Protein AF-A0A5K1EF87-F1 (afdb_monomer)

pLDDT: mean 71.85, std 14.5, range [45.38, 96.44]

Solvent-accessible surface area (backbone atoms only — not comparable to full-atom values): 6618 Å² total; per-residue (Å²): 141,78,85,78,77,76,77,77,57,76,69,57,56,56,49,52,54,54,53,52,58,61,71,61,59,68,60,80,67,66,72,63,66,65,88,73,58,75,90,40,71,90,33,67,73,57,46,51,53,53,49,51,52,54,46,55,62,65,72,43,60,74,74,65,80,71,58,59,61,61,44,81,45,76,45,81,47,73,52,93,89,48,99,59,76,70,45,76,45,80,42,78,43,53,56,82,84,43,74,95,126

Sequence (101 aa):
MGKYAIPPPPWLKRLYDKVGAFLKKADPYEAKASRDFPVLERHDRAKEFAEDRTNLERDAPAGKRAATHLKEFKIYRWNPDAPQRPHLQSFHLNLKECGPM

Secondary structure (DSSP, 8-state):
-----PPPPHHHHHHHHHHHHHHTS--TTGGG-----GGGTT-HHHHHHHHHHHHHHHHS-THHHHS--EEEEEEEE--SSS-PPPEEEEEEEETTTS---

Organism: NCBI:txid210225

Mean predicted aligned error: 17.83 Å

Foldseek 3Di:
DDPPPPPPDPVVVVVVVVVVVVVPPPDVVVVVPDDDPVVCVVPPVVSVVVVVVVVVVVPPPPVVVPPFQWDKDWDFDDDPVDPDDIDTDIDIDGVVPPDDD

Structure (mmCIF, N/CA/C/O backbone):
data_AF-A0A5K1EF87-F1
#
_entry.id   AF-A0A5K1EF87-F1
#
loop_
_atom_site.group_PDB
_atom_site.id
_atom_site.type_symbol
_atom_site.label_atom_id
_atom_site.label_alt_id
_atom_site.label_comp_id
_atom_site.label_asym_id
_atom_site.label_entity_id
_atom_site.label_seq_id
_atom_site.pdbx_PDB_ins_code
_atom_site.Cartn_x
_atom_site.Cartn_y
_atom_site.Cartn_z
_atom_site.occupancy
_atom_site.B_iso_or_equiv
_atom_site.auth_seq_id
_atom_site.auth_comp_id
_atom_site.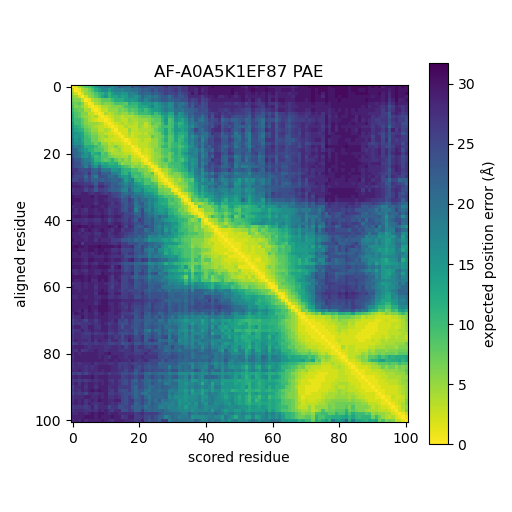auth_asym_id
_atom_site.auth_atom_id
_atom_site.pdbx_PDB_model_num
ATOM 1 N N . MET A 1 1 ? -55.667 14.314 31.140 1.00 49.94 1 MET A N 1
ATOM 2 C CA . MET A 1 1 ? -54.673 13.329 30.655 1.00 49.94 1 MET A CA 1
ATOM 3 C C . MET A 1 1 ? -53.274 13.940 30.736 1.00 49.94 1 MET A C 1
ATOM 5 O O . MET A 1 1 ? -52.761 14.429 29.741 1.00 49.94 1 MET A O 1
ATOM 9 N N . GLY A 1 2 ? -52.681 13.986 31.931 1.00 49.84 2 GLY A N 1
ATOM 10 C CA . GLY A 1 2 ? -51.311 14.466 32.134 1.00 49.84 2 GLY A CA 1
ATOM 11 C C . GLY A 1 2 ? -50.406 13.270 32.384 1.00 49.84 2 GLY A C 1
ATOM 12 O O . GLY A 1 2 ? -50.599 12.555 33.363 1.00 49.84 2 GLY A O 1
ATOM 13 N N . LYS A 1 3 ? -49.476 12.998 31.467 1.00 61.66 3 LYS A N 1
ATOM 14 C CA . LYS A 1 3 ? -48.503 11.912 31.602 1.00 61.66 3 LYS A CA 1
ATOM 15 C C . LYS A 1 3 ? -47.492 12.309 32.679 1.00 61.66 3 LYS A C 1
ATOM 17 O O . LYS A 1 3 ? -46.547 13.036 32.390 1.00 61.66 3 LYS A O 1
ATOM 22 N N . TYR A 1 4 ? -47.696 11.867 33.917 1.00 60.50 4 TYR A N 1
ATOM 23 C CA . TYR A 1 4 ? -46.671 11.975 34.951 1.00 60.50 4 TYR A CA 1
ATOM 24 C C . TYR A 1 4 ? -45.548 10.996 34.604 1.00 60.50 4 TYR A C 1
ATOM 26 O O . TYR A 1 4 ? -45.629 9.803 34.885 1.00 60.50 4 TYR A O 1
ATOM 34 N N . ALA A 1 5 ? -44.514 11.499 33.931 1.00 65.69 5 ALA A N 1
ATOM 35 C CA . ALA A 1 5 ? -43.238 10.812 33.843 1.00 65.69 5 ALA A CA 1
ATOM 36 C C . ALA A 1 5 ? -42.656 10.769 35.260 1.00 65.69 5 ALA A C 1
ATOM 38 O O . ALA A 1 5 ? -42.188 11.781 35.779 1.00 65.69 5 ALA A O 1
ATOM 39 N N . ILE A 1 6 ? -42.765 9.612 35.910 1.00 68.94 6 ILE A N 1
ATOM 40 C CA . ILE A 1 6 ? -42.192 9.368 37.233 1.00 68.94 6 ILE A CA 1
ATOM 41 C C . ILE A 1 6 ? -40.672 9.546 37.091 1.00 68.94 6 ILE A C 1
ATOM 43 O O . ILE A 1 6 ? -40.058 8.815 36.306 1.00 68.94 6 ILE A O 1
ATOM 47 N N . PRO A 1 7 ? -40.051 10.524 37.777 1.00 69.38 7 PRO A N 1
ATOM 48 C CA . PRO A 1 7 ? -38.618 10.733 37.666 1.00 69.38 7 PRO A CA 1
ATOM 49 C C . PRO A 1 7 ? -37.893 9.481 38.180 1.00 69.38 7 PRO A C 1
ATOM 51 O O . PRO A 1 7 ? -38.263 8.950 39.232 1.00 69.38 7 PRO A O 1
ATOM 54 N N . PRO A 1 8 ? -36.880 8.981 37.449 1.00 72.31 8 PRO A N 1
ATOM 55 C CA . PRO A 1 8 ? -36.188 7.765 37.833 1.00 72.31 8 PRO A CA 1
ATOM 56 C C . PRO A 1 8 ? -35.576 7.931 39.231 1.00 72.31 8 PRO A C 1
ATOM 58 O O . PRO A 1 8 ? -34.983 8.979 39.520 1.00 72.31 8 PRO A O 1
ATOM 61 N N . PRO A 1 9 ? -35.698 6.911 40.097 1.00 78.25 9 PRO A N 1
ATOM 62 C CA . PRO A 1 9 ? -35.175 6.964 41.450 1.00 78.25 9 PRO A CA 1
ATOM 63 C C . PRO A 1 9 ? -33.674 7.306 41.484 1.00 78.25 9 PRO A C 1
ATOM 65 O O . PRO A 1 9 ? -32.917 6.827 40.632 1.00 78.25 9 PRO A O 1
ATOM 68 N N . PRO A 1 10 ? -33.197 8.058 42.494 1.00 74.81 10 PRO A N 1
ATOM 69 C CA . PRO A 1 10 ? -31.799 8.492 42.589 1.00 74.81 10 PRO A CA 1
ATOM 70 C C . PRO A 1 10 ? -30.778 7.345 42.555 1.00 74.81 10 PRO A C 1
ATOM 72 O O . PRO A 1 10 ? -29.648 7.530 42.107 1.00 74.81 10 PRO A O 1
ATOM 75 N N . TRP A 1 11 ? -31.168 6.144 42.996 1.00 74.50 11 TRP A N 1
ATOM 76 C CA . TRP A 1 11 ? -30.313 4.956 42.979 1.00 74.50 11 TRP A CA 1
ATOM 77 C C . TRP A 1 11 ? -30.030 4.435 41.561 1.00 74.50 11 TRP A C 1
ATOM 79 O O . TRP A 1 11 ? -28.950 3.899 41.318 1.00 74.50 11 TRP A O 1
ATOM 89 N N . LEU A 1 12 ? -30.949 4.647 40.611 1.00 76.62 12 LEU A N 1
ATOM 90 C CA . LEU A 1 12 ? -30.812 4.174 39.232 1.00 76.62 12 LEU A CA 1
ATOM 91 C C . LEU A 1 12 ? -29.761 4.990 38.466 1.00 76.62 12 LEU A C 1
ATOM 93 O O . LEU A 1 12 ? -28.957 4.430 37.723 1.00 76.62 12 LEU A O 1
ATOM 97 N N . LYS A 1 13 ? -29.703 6.306 38.715 1.00 71.94 13 LYS A N 1
ATOM 98 C CA . LYS A 1 13 ? -28.651 7.176 38.166 1.00 71.94 13 LYS A CA 1
ATOM 99 C C . LYS A 1 13 ? -27.265 6.763 38.661 1.00 71.94 13 LYS A C 1
ATOM 101 O O . LYS A 1 13 ? -26.358 6.594 37.856 1.00 71.94 13 LYS A O 1
ATOM 106 N N . ARG A 1 14 ? -27.129 6.476 39.964 1.00 76.06 14 ARG A N 1
ATOM 107 C CA . ARG A 1 14 ? -25.857 6.011 40.550 1.00 76.06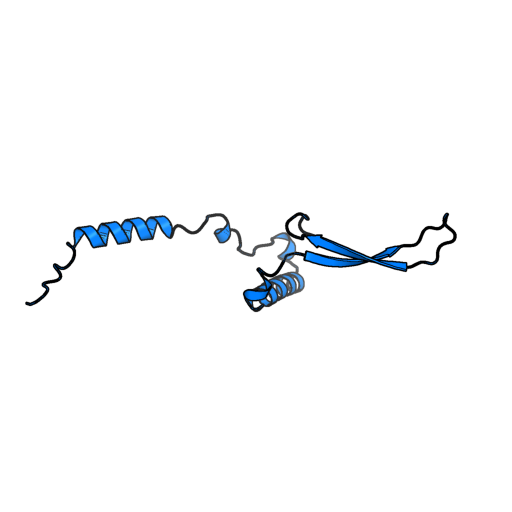 14 ARG A CA 1
ATOM 108 C C . ARG A 1 14 ? -25.398 4.670 39.972 1.00 76.06 14 ARG A C 1
ATOM 110 O O . ARG A 1 14 ? -24.197 4.436 39.884 1.00 76.06 14 ARG A O 1
ATOM 117 N N . LEU A 1 15 ? -26.330 3.800 39.578 1.00 72.44 15 LEU A N 1
ATOM 118 C CA . LEU A 1 15 ? -26.007 2.534 38.920 1.00 72.44 15 LEU A CA 1
ATOM 119 C C . LEU A 1 15 ? -25.485 2.765 37.495 1.00 72.44 15 LEU A C 1
ATOM 121 O O . LEU A 1 15 ? -24.452 2.208 37.133 1.00 72.44 15 LEU A O 1
ATOM 125 N N . TYR A 1 16 ? -26.148 3.628 36.721 1.00 71.56 16 TYR A N 1
ATOM 126 C CA . TYR A 1 16 ? -25.716 3.980 35.367 1.00 71.56 16 TYR A CA 1
ATOM 127 C C . TYR A 1 16 ? -24.340 4.659 35.361 1.00 71.56 16 TYR A C 1
ATOM 129 O O . TYR A 1 16 ? -23.459 4.262 34.599 1.00 71.56 16 TYR A O 1
ATOM 137 N N . ASP A 1 17 ? -24.111 5.601 36.278 1.00 74.88 17 ASP A N 1
ATOM 138 C CA . ASP A 1 17 ? -22.823 6.285 36.415 1.00 74.88 17 ASP A CA 1
ATOM 139 C C . ASP A 1 17 ? -21.695 5.308 36.789 1.00 74.88 17 ASP A C 1
ATOM 141 O O . ASP A 1 17 ? -20.578 5.409 36.279 1.00 74.88 17 ASP A O 1
ATOM 145 N N . LYS A 1 18 ? -21.989 4.305 37.630 1.00 68.12 18 LYS A N 1
ATOM 146 C CA . LYS A 1 18 ? -21.017 3.280 38.039 1.00 68.12 18 LYS A CA 1
ATOM 147 C C . LYS A 1 18 ? -20.670 2.313 36.901 1.00 68.12 18 LYS A C 1
ATOM 149 O O . LYS A 1 18 ? -19.510 1.926 36.775 1.00 68.12 18 LYS A O 1
ATOM 1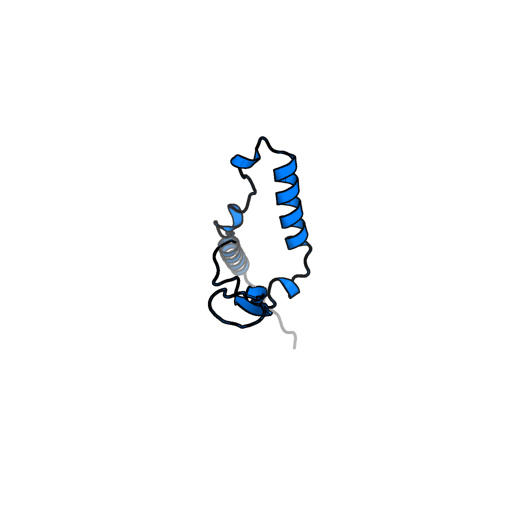54 N N . VAL A 1 19 ? -21.641 1.955 36.057 1.00 72.19 19 VAL A N 1
ATOM 155 C CA . VAL A 1 19 ? -21.412 1.125 34.859 1.00 72.19 19 VAL A CA 1
ATOM 156 C C . VAL A 1 19 ? -20.659 1.918 33.784 1.00 72.19 19 VAL A C 1
ATOM 158 O O . VAL A 1 19 ? -19.707 1.407 33.196 1.00 72.19 19 VAL A O 1
ATOM 161 N N . GLY A 1 20 ? -20.995 3.197 33.591 1.00 65.25 20 GLY A N 1
ATOM 162 C CA . GLY A 1 20 ? -20.287 4.091 32.671 1.00 65.25 20 GLY A CA 1
ATOM 163 C C . GLY A 1 20 ? -18.830 4.348 33.069 1.00 65.25 20 GLY A C 1
ATOM 164 O O . GLY A 1 20 ? -17.956 4.390 32.206 1.00 65.25 20 GLY A O 1
ATOM 165 N N . ALA A 1 21 ? -18.536 4.461 34.369 1.00 65.19 21 ALA A N 1
ATOM 166 C CA . ALA A 1 21 ? -17.166 4.595 34.870 1.00 65.19 21 ALA A CA 1
ATOM 167 C C . ALA A 1 21 ? -16.326 3.321 34.667 1.00 65.19 21 ALA A C 1
ATOM 169 O O . ALA A 1 21 ? -15.117 3.410 34.459 1.00 65.19 21 ALA A O 1
ATOM 170 N N . PHE A 1 22 ? -16.952 2.140 34.695 1.00 64.50 22 PHE A N 1
ATOM 171 C CA . PHE A 1 22 ? -16.271 0.872 34.429 1.00 64.50 22 PHE A CA 1
ATOM 172 C C . PHE A 1 22 ? -15.953 0.692 32.936 1.00 64.50 22 PHE A C 1
ATOM 174 O O . PHE A 1 22 ? -14.863 0.240 32.601 1.00 64.50 22 PHE A O 1
ATOM 181 N N . LEU A 1 23 ? -16.857 1.124 32.050 1.00 63.88 23 LEU A N 1
ATOM 182 C CA . LEU A 1 23 ? -16.664 1.109 30.592 1.00 63.88 23 LEU A CA 1
ATOM 183 C C . LEU A 1 23 ? -15.688 2.186 30.085 1.00 63.88 23 LEU A C 1
ATOM 185 O O . LEU A 1 23 ? -15.126 2.036 29.009 1.00 63.88 23 LEU A O 1
ATOM 189 N N . LYS A 1 24 ? -15.458 3.260 30.853 1.00 59.16 24 LYS A N 1
ATOM 190 C CA . LYS A 1 24 ? -14.461 4.305 30.550 1.00 59.16 24 LYS A CA 1
ATOM 191 C C . LYS A 1 24 ? -13.039 3.970 31.007 1.00 59.16 24 LYS A C 1
ATOM 193 O O . LYS A 1 24 ? -12.160 4.823 30.880 1.00 59.16 24 LYS A O 1
ATOM 198 N N . LYS A 1 25 ? -12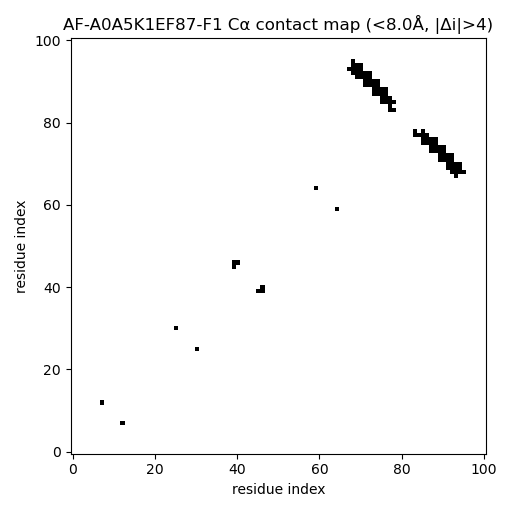.782 2.771 31.545 1.00 57.31 25 LYS A N 1
ATOM 199 C CA . LYS A 1 25 ? -11.403 2.295 31.698 1.00 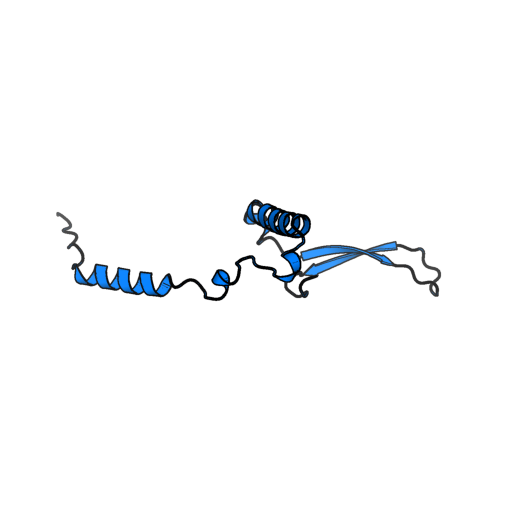57.31 25 LYS A CA 1
ATOM 200 C C . LYS A 1 25 ? -10.835 2.087 30.298 1.00 57.31 25 LYS A C 1
ATOM 202 O O . LYS A 1 25 ? -11.058 1.048 29.694 1.00 57.31 25 LYS A O 1
ATOM 207 N N . ALA A 1 26 ? -10.174 3.134 29.808 1.00 58.75 26 ALA A N 1
ATOM 208 C CA . ALA A 1 26 ? -9.431 3.163 28.563 1.00 58.75 26 ALA A CA 1
ATOM 209 C C . ALA A 1 26 ? -8.603 1.886 28.405 1.00 58.75 26 ALA A C 1
ATOM 211 O O . ALA A 1 26 ? -8.024 1.393 29.382 1.00 58.75 26 ALA A O 1
ATOM 212 N N . ASP A 1 27 ? -8.559 1.368 27.180 1.00 54.94 27 ASP A N 1
ATOM 213 C CA . ASP A 1 27 ? -7.792 0.177 26.865 1.00 54.94 27 ASP A CA 1
ATOM 214 C C . ASP A 1 27 ? -6.330 0.401 27.292 1.00 54.94 27 ASP A C 1
ATOM 216 O O . ASP A 1 27 ? -5.691 1.360 26.845 1.00 54.94 27 ASP A O 1
ATOM 220 N N . PRO A 1 28 ? -5.746 -0.464 28.145 1.00 55.62 28 PRO A N 1
ATOM 221 C CA . PRO A 1 28 ? -4.379 -0.293 28.649 1.00 55.62 28 PRO A CA 1
ATOM 222 C C . PRO A 1 28 ? -3.312 -0.365 27.539 1.00 55.62 28 PRO A C 1
ATOM 224 O O . PRO A 1 28 ? -2.132 -0.128 27.795 1.00 55.62 28 PRO A O 1
ATOM 227 N N . TYR A 1 29 ? -3.725 -0.689 26.310 1.00 47.31 29 TYR A N 1
ATOM 228 C CA . TYR A 1 29 ? -2.910 -0.667 25.102 1.00 47.31 29 TYR A CA 1
ATOM 229 C C . TYR A 1 29 ? -2.822 0.731 24.462 1.00 47.31 29 TYR A C 1
ATOM 231 O O . TYR A 1 29 ? -1.756 1.105 23.980 1.00 47.31 29 TYR A O 1
ATOM 239 N N . GLU A 1 30 ? -3.883 1.543 24.528 1.00 52.94 30 GLU A N 1
ATOM 240 C CA . GLU A 1 30 ? -3.892 2.913 23.987 1.00 52.94 30 GLU A CA 1
ATOM 241 C C . GLU A 1 30 ? -3.061 3.865 24.867 1.00 52.94 30 GLU A C 1
ATOM 243 O O . GLU A 1 30 ? -2.386 4.766 24.375 1.00 52.94 30 GLU A O 1
ATOM 248 N N . ALA A 1 31 ? -2.984 3.581 26.172 1.00 47.97 31 ALA A N 1
ATOM 249 C CA . ALA A 1 31 ? -2.118 4.291 27.115 1.00 47.97 31 ALA A CA 1
ATOM 250 C C . ALA A 1 31 ? -0.607 4.054 26.889 1.00 47.97 31 ALA A C 1
ATOM 252 O O . ALA A 1 31 ? 0.206 4.823 27.393 1.00 47.97 31 ALA A O 1
ATOM 253 N N . LYS A 1 32 ? -0.215 3.027 26.116 1.00 45.38 32 LYS A N 1
ATOM 254 C CA . LYS A 1 32 ? 1.175 2.812 25.664 1.00 45.38 32 LYS A CA 1
ATOM 255 C C . LYS A 1 32 ? 1.459 3.404 24.279 1.00 45.38 32 LYS A C 1
ATOM 257 O O . LYS A 1 32 ? 2.524 3.159 23.721 1.00 45.38 32 LYS A O 1
ATOM 262 N N . ALA A 1 33 ? 0.544 4.198 23.725 1.00 49.25 33 ALA A N 1
ATOM 263 C CA . ALA A 1 33 ? 0.804 5.008 22.538 1.00 49.25 33 ALA A CA 1
ATOM 264 C C . ALA A 1 33 ? 1.473 6.361 22.874 1.00 49.25 33 ALA A C 1
ATOM 266 O O . ALA A 1 33 ? 1.536 7.239 22.017 1.00 49.25 33 ALA A O 1
ATOM 267 N N . SER A 1 34 ? 1.985 6.553 24.098 1.00 54.75 34 SER A N 1
ATOM 268 C CA . SER A 1 34 ? 3.008 7.565 24.386 1.00 54.75 34 SER A CA 1
ATOM 269 C C . SER A 1 34 ? 4.360 7.018 23.901 1.00 54.75 34 SER A C 1
ATOM 271 O O . SER A 1 34 ? 4.970 6.179 24.556 1.00 54.75 34 SER A O 1
ATOM 273 N N . ARG A 1 35 ? 4.765 7.278 22.656 1.00 59.47 35 ARG A N 1
ATOM 274 C CA . ARG A 1 35 ? 5.534 8.471 22.244 1.00 59.47 35 ARG A CA 1
ATOM 275 C C . ARG A 1 35 ? 6.869 8.687 22.960 1.00 59.47 35 ARG A C 1
ATOM 277 O O . ARG A 1 35 ? 7.457 9.740 22.788 1.00 59.47 35 ARG A O 1
ATOM 284 N N . ASP A 1 36 ? 7.393 7.683 23.650 1.00 61.78 36 ASP A N 1
ATOM 285 C CA . ASP A 1 36 ? 8.799 7.682 24.045 1.00 61.78 36 ASP A CA 1
ATOM 286 C C . ASP A 1 36 ? 9.535 6.569 23.310 1.00 61.78 36 ASP A C 1
ATOM 288 O O . ASP A 1 36 ? 9.476 5.394 23.668 1.00 61.78 36 ASP A O 1
ATOM 292 N N . PHE A 1 37 ? 10.221 6.959 22.235 1.00 58.97 37 PHE A N 1
ATOM 293 C CA . PHE A 1 37 ? 11.234 6.137 21.587 1.00 58.97 37 PHE A CA 1
ATOM 294 C C . PHE A 1 37 ? 12.588 6.496 22.219 1.00 58.97 37 PHE A C 1
ATOM 296 O O . PHE A 1 37 ? 13.228 7.437 21.747 1.00 58.97 37 PHE A O 1
ATOM 303 N N . PRO A 1 38 ? 13.064 5.781 23.258 1.00 65.12 38 PRO A N 1
ATOM 304 C CA . PRO A 1 38 ? 14.324 6.111 23.940 1.00 65.12 38 PRO A CA 1
ATOM 305 C C . PRO A 1 38 ? 15.537 6.071 22.995 1.00 65.12 38 PRO A C 1
ATOM 307 O O . PRO A 1 38 ? 16.507 6.798 23.175 1.00 65.12 38 PRO A O 1
ATOM 310 N N . VAL A 1 39 ? 15.458 5.296 21.908 1.00 68.44 39 VAL A N 1
ATOM 311 C CA . VAL A 1 39 ? 16.456 5.293 20.821 1.00 68.44 39 VAL A CA 1
ATOM 312 C C . VAL A 1 39 ? 16.593 6.656 20.126 1.00 68.44 39 VAL A C 1
ATOM 314 O O . VAL A 1 39 ? 17.673 6.989 19.645 1.00 68.44 39 VAL A O 1
ATOM 317 N N . LEU A 1 40 ? 15.533 7.466 20.087 1.00 63.28 40 LEU A N 1
ATOM 318 C CA . LEU A 1 40 ? 15.534 8.782 19.445 1.00 63.28 40 LEU A CA 1
ATOM 319 C C . LEU A 1 40 ? 15.900 9.914 20.411 1.00 63.28 40 LEU A C 1
ATOM 321 O O . LEU A 1 40 ? 15.911 11.072 20.004 1.00 63.28 40 LEU A O 1
ATOM 325 N N . GLU A 1 41 ? 16.215 9.616 21.676 1.00 66.94 41 GLU A N 1
ATOM 326 C CA . GLU A 1 41 ? 16.359 10.623 22.732 1.00 66.94 41 GLU A CA 1
ATOM 327 C C . GLU A 1 41 ? 17.421 11.689 22.423 1.00 66.94 41 GLU A C 1
ATOM 329 O O . GLU A 1 41 ? 17.233 12.851 22.771 1.00 66.94 41 GLU A O 1
ATOM 334 N N . ARG A 1 42 ? 18.481 11.311 21.695 1.00 66.56 42 ARG A N 1
ATOM 335 C CA . ARG A 1 42 ? 19.597 12.187 21.291 1.00 66.56 42 ARG A CA 1
ATOM 336 C C . ARG A 1 42 ? 19.487 12.729 19.861 1.00 66.56 42 ARG A C 1
ATOM 338 O O . ARG A 1 42 ? 20.444 13.304 19.348 1.00 66.56 42 ARG A O 1
ATOM 345 N N . HIS A 1 43 ? 18.353 12.516 19.201 1.00 72.44 43 HIS A N 1
ATOM 346 C CA . HIS A 1 43 ? 18.131 12.903 17.814 1.00 72.44 43 HIS A CA 1
ATOM 347 C C . HIS A 1 43 ? 16.859 13.748 17.703 1.00 72.44 43 HIS A C 1
ATOM 349 O O . HIS A 1 43 ? 15.822 13.261 17.257 1.00 72.44 43 HIS A O 1
ATOM 355 N N . ASP A 1 44 ? 16.953 15.028 18.075 1.00 73.19 44 ASP A N 1
ATOM 356 C CA . ASP A 1 44 ? 15.824 15.977 18.066 1.00 73.19 44 ASP A CA 1
ATOM 357 C C . ASP A 1 44 ? 15.111 16.008 16.705 1.00 73.19 44 ASP A C 1
ATOM 359 O O . ASP A 1 44 ? 13.897 15.850 16.621 1.00 73.19 44 ASP A O 1
ATOM 363 N N . ARG A 1 45 ? 15.885 16.018 15.613 1.00 68.44 45 ARG A N 1
ATOM 364 C CA . ARG A 1 45 ? 15.360 15.966 14.239 1.00 68.44 45 ARG A CA 1
ATOM 365 C C . ARG A 1 45 ? 14.581 14.681 13.916 1.00 68.44 45 ARG A C 1
ATOM 367 O O . ARG A 1 45 ? 13.685 14.692 13.078 1.00 68.44 45 ARG A O 1
ATOM 374 N N . ALA A 1 46 ? 14.938 13.554 14.534 1.00 68.44 46 ALA A N 1
ATOM 375 C CA . ALA A 1 46 ? 14.246 12.285 14.317 1.00 68.44 46 ALA A CA 1
ATOM 376 C C . ALA A 1 46 ? 12.940 12.201 15.122 1.00 68.44 46 ALA A C 1
ATOM 378 O O . ALA A 1 46 ? 11.980 11.593 14.648 1.00 68.44 46 ALA A O 1
ATOM 379 N N . LYS A 1 47 ? 12.885 12.845 16.297 1.00 71.00 47 LYS A N 1
ATOM 380 C CA . LYS A 1 47 ? 11.645 13.024 17.066 1.00 71.00 47 LYS A CA 1
ATOM 381 C C . LYS A 1 47 ? 10.654 13.899 16.305 1.00 71.00 47 LYS A C 1
ATOM 383 O O . LYS A 1 47 ? 9.530 13.462 16.093 1.00 71.00 47 LYS A O 1
ATOM 388 N N . GLU A 1 48 ? 11.098 15.053 15.808 1.00 73.56 48 GLU A N 1
ATOM 389 C CA . GLU A 1 48 ? 10.270 15.963 15.001 1.00 73.56 48 GLU A CA 1
ATOM 390 C C . GLU A 1 48 ? 9.682 15.250 13.777 1.00 73.56 48 GLU A C 1
ATOM 392 O O . GLU A 1 48 ? 8.480 15.305 13.537 1.00 73.56 48 GLU A O 1
ATOM 397 N N . PHE A 1 49 ? 10.495 14.475 13.050 1.00 73.19 49 PHE A N 1
ATOM 398 C CA . PHE A 1 49 ? 10.013 13.708 11.900 1.00 73.19 49 PHE A CA 1
ATOM 399 C C . PHE A 1 49 ? 8.988 12.629 12.283 1.00 73.19 49 PHE A C 1
ATOM 401 O O . PHE A 1 49 ? 8.013 12.406 11.560 1.00 73.19 49 PHE A O 1
ATOM 408 N N . ALA A 1 50 ? 9.194 11.937 13.407 1.00 67.94 50 ALA A N 1
ATOM 409 C CA . ALA A 1 50 ? 8.232 10.963 13.909 1.00 67.94 50 ALA A CA 1
ATOM 410 C C . ALA A 1 50 ? 6.911 11.646 14.305 1.00 67.94 50 ALA A C 1
ATOM 412 O O . ALA A 1 50 ? 5.834 11.165 13.950 1.00 67.94 50 ALA A O 1
ATOM 413 N N . GLU A 1 51 ? 6.984 12.793 14.979 1.00 70.62 51 GLU A N 1
ATOM 414 C CA . GLU A 1 51 ? 5.823 13.587 15.370 1.00 70.62 51 GLU A CA 1
ATOM 415 C C . GLU A 1 51 ? 5.059 14.112 14.153 1.00 70.62 51 GLU A C 1
ATOM 417 O O . GLU A 1 51 ? 3.849 13.891 14.075 1.00 70.62 51 GLU A O 1
ATOM 422 N N . ASP A 1 52 ? 5.744 14.688 13.165 1.00 75.75 52 ASP A N 1
ATOM 423 C CA . ASP A 1 52 ? 5.158 15.191 11.919 1.00 75.75 52 ASP A CA 1
ATOM 424 C C . ASP A 1 52 ? 4.383 14.111 11.165 1.00 75.75 52 ASP A C 1
ATOM 426 O O . ASP A 1 52 ? 3.264 14.349 10.707 1.00 75.75 52 ASP A O 1
ATOM 430 N N . ARG A 1 53 ? 4.924 12.888 11.086 1.00 65.62 53 ARG A N 1
ATOM 431 C CA . ARG A 1 53 ? 4.213 11.755 10.476 1.00 65.62 53 ARG A CA 1
ATOM 432 C C . ARG A 1 53 ? 2.948 11.404 11.245 1.00 65.62 53 ARG A C 1
ATOM 434 O O . ARG A 1 53 ? 1.898 11.228 10.630 1.00 65.62 53 ARG A O 1
ATOM 441 N N . THR A 1 54 ? 3.018 11.358 12.575 1.00 68.12 54 THR A N 1
ATOM 442 C CA . THR A 1 54 ? 1.827 11.085 13.394 1.00 68.12 54 THR A CA 1
ATOM 443 C C . THR A 1 54 ? 0.795 12.215 13.326 1.00 68.12 54 THR A C 1
ATOM 445 O O . THR A 1 54 ? -0.405 11.957 13.410 1.00 68.12 54 THR A O 1
ATOM 448 N N . ASN A 1 55 ? 1.229 13.466 13.157 1.00 72.06 55 ASN A N 1
ATOM 449 C CA . ASN A 1 55 ? 0.354 14.625 12.986 1.00 72.06 55 ASN A CA 1
ATOM 450 C C . ASN A 1 55 ? -0.346 14.574 11.628 1.00 72.06 55 ASN A C 1
ATOM 452 O O . ASN A 1 55 ? -1.571 14.626 11.575 1.00 72.06 55 ASN A O 1
ATOM 456 N N . LEU A 1 56 ? 0.403 14.309 10.556 1.00 66.06 56 LEU A N 1
ATOM 457 C CA . LEU A 1 56 ? -0.140 14.110 9.214 1.00 66.06 56 LEU A CA 1
ATOM 458 C C . LEU A 1 56 ? -1.160 12.962 9.166 1.00 66.06 56 LEU A C 1
ATOM 460 O O . LEU A 1 56 ? -2.188 13.058 8.495 1.00 66.06 56 LEU A O 1
ATOM 464 N N . GLU A 1 57 ? -0.906 11.879 9.902 1.00 64.50 57 GLU A N 1
ATOM 465 C CA . GLU A 1 57 ? -1.848 10.770 10.034 1.00 64.50 57 GLU A CA 1
ATOM 466 C C . GLU A 1 57 ? -3.104 11.150 10.828 1.00 64.50 57 GLU A C 1
ATOM 468 O O . GLU A 1 57 ? -4.176 10.619 10.524 1.00 64.50 57 GLU A O 1
ATOM 473 N N . ARG A 1 58 ? -3.003 12.035 11.835 1.00 61.97 58 ARG A N 1
ATOM 474 C CA . ARG A 1 58 ? -4.132 12.579 12.626 1.00 61.97 58 ARG A CA 1
ATOM 475 C C . ARG A 1 58 ? -5.004 13.550 11.853 1.00 61.97 58 ARG A C 1
ATOM 477 O O . ARG A 1 58 ? -6.224 13.440 11.949 1.00 61.97 58 ARG A O 1
ATOM 484 N N . ASP A 1 59 ? -4.390 14.420 11.069 1.00 66.19 59 ASP A N 1
ATOM 485 C CA . ASP A 1 59 ? -5.088 15.451 10.305 1.00 66.19 59 ASP A CA 1
ATOM 486 C C . ASP A 1 59 ? -5.639 14.908 8.976 1.00 66.19 59 ASP A C 1
ATOM 488 O O . ASP A 1 59 ? -6.421 15.567 8.285 1.00 66.19 59 ASP A O 1
ATOM 492 N N . ALA A 1 60 ? -5.286 13.666 8.621 1.00 58.31 60 ALA A N 1
ATOM 493 C CA . ALA A 1 60 ? -5.916 12.960 7.522 1.00 58.31 60 ALA A CA 1
ATOM 494 C C . ALA A 1 60 ? -7.419 12.759 7.814 1.00 58.31 60 ALA A C 1
ATOM 496 O O . ALA A 1 60 ? -7.782 12.213 8.861 1.00 58.31 60 ALA A O 1
ATOM 497 N N . PRO A 1 61 ? -8.319 13.136 6.883 1.00 53.03 61 PRO A N 1
ATOM 498 C CA . PRO A 1 61 ? -9.756 13.000 7.087 1.00 53.03 61 PRO A CA 1
ATOM 499 C C . PRO A 1 61 ? -10.100 11.541 7.404 1.00 53.03 61 PRO A C 1
ATOM 501 O O . PRO A 1 61 ? -9.666 10.631 6.693 1.00 53.03 61 PRO A O 1
ATOM 504 N N . ALA A 1 62 ? -10.899 11.317 8.454 1.00 53.19 62 ALA A N 1
ATOM 505 C CA . ALA A 1 62 ? -11.225 9.993 8.999 1.00 53.19 62 ALA A CA 1
ATOM 506 C C . ALA A 1 62 ? -11.735 8.977 7.949 1.00 53.19 62 ALA A C 1
ATOM 508 O O . ALA A 1 62 ? -11.578 7.770 8.129 1.00 53.19 62 ALA A O 1
ATOM 509 N N . GLY A 1 63 ? -12.254 9.450 6.809 1.00 49.03 63 GLY A N 1
ATOM 510 C CA . GLY A 1 63 ? -12.641 8.627 5.658 1.00 49.03 63 GLY A CA 1
ATOM 511 C C . GLY A 1 63 ? -11.488 7.951 4.895 1.00 49.03 63 GLY A C 1
ATOM 512 O O . GLY A 1 63 ? -11.732 6.964 4.211 1.00 49.03 63 GLY A O 1
ATOM 513 N N . LYS A 1 64 ? -10.231 8.406 5.026 1.00 50.59 64 LYS A N 1
ATOM 514 C CA . LYS A 1 64 ? -9.052 7.752 4.413 1.00 50.59 64 LYS A CA 1
ATOM 515 C C . LYS A 1 64 ? -8.429 6.654 5.277 1.00 50.59 64 LYS A C 1
ATOM 517 O O . LYS A 1 64 ? -7.689 5.832 4.755 1.00 50.59 64 LYS A O 1
ATOM 522 N N . ARG A 1 65 ? -8.728 6.622 6.579 1.00 51.59 65 ARG A N 1
ATOM 523 C CA . ARG A 1 65 ? -8.196 5.611 7.512 1.00 51.59 65 ARG A CA 1
ATOM 524 C C . ARG A 1 65 ? -8.905 4.257 7.380 1.00 51.59 65 ARG A C 1
ATOM 526 O O . ARG A 1 65 ? -8.328 3.223 7.690 1.00 51.59 65 ARG A O 1
ATOM 533 N N . ALA A 1 66 ? -10.152 4.265 6.907 1.00 51.00 66 ALA A N 1
ATOM 534 C CA . ALA A 1 66 ? -10.981 3.067 6.749 1.00 51.00 66 ALA A CA 1
ATOM 535 C C . ALA A 1 66 ? -11.141 2.610 5.287 1.00 51.00 66 ALA A C 1
ATOM 537 O O . ALA A 1 66 ? -11.549 1.474 5.042 1.00 51.00 66 ALA A O 1
ATOM 538 N N . ALA A 1 67 ? -10.816 3.468 4.316 1.00 55.53 67 ALA A N 1
ATOM 539 C CA . ALA A 1 67 ? -10.908 3.147 2.899 1.00 55.53 67 ALA A CA 1
ATOM 540 C C . ALA A 1 67 ? -9.728 2.261 2.497 1.00 55.53 67 ALA A C 1
ATOM 542 O O . ALA A 1 67 ? -8.671 2.764 2.143 1.00 55.53 67 ALA A O 1
ATOM 543 N N . THR A 1 68 ? -9.935 0.944 2.609 1.00 62.47 68 THR A N 1
ATOM 544 C CA . THR A 1 68 ? -9.098 -0.135 2.065 1.00 62.47 68 THR A CA 1
ATOM 545 C C . THR A 1 68 ? -7.599 0.083 2.268 1.00 62.47 68 THR A C 1
ATOM 547 O O . THR A 1 68 ? -6.952 0.781 1.496 1.00 62.47 68 THR A O 1
ATOM 550 N N . HIS A 1 69 ? -7.002 -0.635 3.219 1.00 75.19 69 HIS A N 1
ATOM 551 C CA . HIS A 1 69 ? -5.543 -0.807 3.320 1.00 75.19 69 HIS A CA 1
ATOM 552 C C . HIS A 1 69 ? -4.934 -1.499 2.072 1.00 75.19 69 HIS A C 1
ATOM 554 O O . HIS A 1 69 ? -3.871 -2.090 2.154 1.00 75.19 69 HIS A O 1
ATOM 560 N N . LEU A 1 70 ? -5.589 -1.462 0.911 1.00 84.50 70 LEU A N 1
ATOM 561 C CA . LEU A 1 70 ? -5.072 -1.922 -0.363 1.00 84.50 70 LEU A CA 1
ATOM 562 C C . LEU A 1 70 ? -4.189 -0.829 -0.966 1.00 84.50 70 LEU A C 1
ATOM 564 O O . LEU A 1 70 ? -4.662 0.252 -1.313 1.00 84.50 70 LEU A O 1
ATOM 568 N N . LYS A 1 71 ? -2.898 -1.121 -1.101 1.00 87.19 71 LYS A N 1
ATOM 569 C CA . LYS A 1 71 ? -1.917 -0.246 -1.742 1.00 87.19 71 LYS A CA 1
ATOM 570 C C . LYS A 1 71 ? -1.468 -0.855 -3.064 1.00 87.19 71 LYS A C 1
ATOM 572 O O . LYS A 1 71 ? -1.170 -2.046 -3.126 1.00 87.19 71 LYS A O 1
ATOM 577 N N . GLU A 1 72 ? -1.406 -0.031 -4.109 1.00 92.12 72 GLU A N 1
ATOM 578 C CA . GLU A 1 72 ? -0.804 -0.417 -5.385 1.00 92.12 72 GLU A CA 1
ATOM 579 C C . GLU A 1 72 ? 0.725 -0.267 -5.323 1.00 92.12 72 GLU A C 1
ATOM 581 O O . GLU A 1 72 ? 1.245 0.802 -4.988 1.00 92.12 72 GLU A O 1
ATOM 586 N N . PHE A 1 73 ? 1.433 -1.332 -5.686 1.00 92.62 73 PHE A N 1
ATOM 587 C CA . PHE A 1 73 ? 2.879 -1.396 -5.848 1.00 92.62 73 PHE A CA 1
ATOM 588 C C . PHE A 1 73 ? 3.211 -1.677 -7.307 1.00 92.62 73 PHE A C 1
ATOM 590 O O . PHE A 1 73 ? 2.747 -2.662 -7.877 1.00 92.62 73 PHE A O 1
ATOM 597 N N . LYS A 1 74 ? 4.045 -0.830 -7.908 1.00 95.56 74 LYS A N 1
ATOM 598 C CA . LYS A 1 74 ? 4.505 -0.987 -9.288 1.00 95.56 74 LYS A CA 1
ATOM 599 C C . LYS A 1 74 ? 5.941 -1.500 -9.282 1.00 95.56 74 LYS A C 1
ATOM 601 O O . LYS A 1 74 ? 6.853 -0.764 -8.918 1.00 95.56 74 LYS A O 1
ATOM 606 N N . ILE A 1 75 ? 6.129 -2.766 -9.648 1.00 96.19 75 ILE A N 1
ATOM 607 C CA . ILE A 1 75 ? 7.416 -3.469 -9.576 1.00 96.19 75 ILE A CA 1
ATOM 608 C C . ILE A 1 75 ? 8.015 -3.573 -10.975 1.00 96.19 75 ILE A C 1
ATOM 610 O O . ILE A 1 75 ? 7.377 -4.091 -11.892 1.00 96.19 75 ILE A O 1
ATOM 614 N N . TYR A 1 76 ? 9.249 -3.097 -11.138 1.00 96.44 76 TYR A N 1
ATOM 615 C CA . TYR A 1 76 ? 10.002 -3.264 -12.377 1.00 96.44 76 TYR A CA 1
ATOM 616 C C . TYR A 1 76 ? 10.515 -4.701 -12.476 1.00 96.44 76 TYR A C 1
ATOM 618 O O . TYR A 1 76 ? 11.312 -5.152 -11.655 1.00 96.44 76 TYR A O 1
ATOM 626 N N . ARG A 1 77 ? 10.016 -5.437 -13.465 1.00 95.38 77 ARG A N 1
ATOM 627 C CA . ARG A 1 77 ? 10.293 -6.855 -13.675 1.00 95.38 77 ARG A CA 1
ATOM 628 C C . ARG A 1 77 ? 11.156 -6.999 -14.916 1.00 95.38 77 ARG A C 1
ATOM 630 O O . ARG A 1 77 ? 10.738 -6.660 -16.023 1.00 95.38 77 ARG A O 1
ATOM 637 N N . TRP A 1 78 ? 12.348 -7.541 -14.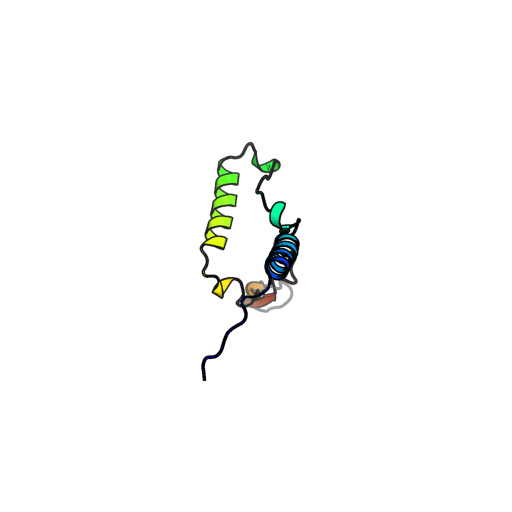721 1.00 95.19 78 TRP A N 1
ATOM 638 C CA . TRP A 1 78 ? 13.254 -7.921 -15.792 1.00 95.19 78 TRP A CA 1
ATOM 639 C C . TRP A 1 78 ? 13.826 -9.300 -15.485 1.00 95.19 78 TRP A C 1
ATOM 641 O O . TRP A 1 78 ? 14.207 -9.572 -14.349 1.00 95.19 78 TRP A O 1
ATOM 651 N N . ASN A 1 79 ? 13.828 -10.172 -16.489 1.00 92.81 79 ASN A N 1
ATOM 652 C CA . ASN A 1 79 ? 14.397 -11.508 -16.396 1.00 92.81 79 ASN A CA 1
ATOM 653 C C . ASN A 1 79 ? 15.515 -11.609 -17.448 1.00 92.81 79 ASN A C 1
ATOM 655 O O . ASN A 1 79 ? 15.198 -11.425 -18.623 1.00 92.81 79 ASN A O 1
ATOM 659 N N . PRO A 1 80 ? 16.776 -11.870 -17.061 1.00 91.62 80 PRO A N 1
ATOM 660 C CA . PRO A 1 80 ? 17.891 -11.979 -18.002 1.00 91.62 80 PRO A CA 1
ATOM 661 C C . PRO A 1 80 ? 17.819 -13.219 -18.908 1.00 91.62 80 PRO A C 1
ATOM 663 O O . PRO A 1 80 ? 18.353 -13.179 -20.012 1.00 91.62 80 PRO A O 1
ATOM 666 N N . ASP A 1 81 ? 17.142 -14.288 -18.479 1.00 93.31 81 ASP A N 1
ATOM 667 C CA . ASP A 1 81 ? 17.087 -15.564 -19.212 1.00 93.31 81 ASP A CA 1
ATOM 668 C C . ASP A 1 81 ? 15.922 -15.631 -20.209 1.00 93.31 81 ASP A C 1
ATOM 670 O O . ASP A 1 81 ? 15.899 -16.461 -21.118 1.00 93.31 81 ASP A O 1
ATOM 674 N N . ALA A 1 82 ? 14.930 -14.753 -20.044 1.00 86.81 82 ALA A N 1
ATOM 675 C CA . ALA A 1 82 ? 13.796 -14.650 -20.949 1.00 86.81 82 ALA A CA 1
ATOM 676 C C . ALA A 1 82 ? 13.998 -13.454 -21.895 1.00 86.81 82 ALA A C 1
ATOM 678 O O . ALA A 1 82 ? 14.245 -12.348 -21.418 1.00 86.81 82 ALA A O 1
ATOM 679 N N . PRO A 1 83 ? 13.792 -13.600 -23.219 1.00 87.00 83 PRO A N 1
ATOM 680 C CA . PRO A 1 83 ? 14.002 -12.526 -24.201 1.00 87.00 83 PRO A CA 1
ATOM 681 C C . PRO A 1 83 ? 12.939 -11.405 -24.145 1.00 87.00 83 PRO A C 1
ATOM 683 O O . PRO A 1 83 ? 12.731 -10.670 -25.110 1.00 87.00 83 PRO A O 1
ATOM 686 N N . GLN A 1 84 ? 12.230 -11.267 -23.026 1.00 90.00 84 GLN A N 1
ATOM 687 C CA . GLN A 1 84 ? 11.169 -10.290 -22.829 1.00 90.00 84 GLN A CA 1
ATOM 688 C C . GLN A 1 84 ? 11.722 -8.939 -22.371 1.00 90.00 84 GLN A C 1
ATOM 690 O O . GLN A 1 84 ? 12.648 -8.849 -21.563 1.00 90.00 84 GLN A O 1
ATOM 695 N N . ARG A 1 85 ? 11.110 -7.861 -22.868 1.00 92.06 85 ARG A N 1
ATOM 696 C CA . ARG A 1 85 ? 11.479 -6.506 -22.459 1.00 92.06 85 ARG A CA 1
ATOM 697 C C . ARG A 1 85 ? 11.100 -6.269 -20.992 1.00 92.06 85 ARG A C 1
ATOM 699 O O . ARG A 1 85 ? 10.067 -6.777 -20.540 1.00 92.06 85 ARG A O 1
ATOM 706 N N . PRO A 1 86 ? 11.902 -5.483 -20.256 1.00 95.50 86 PRO A N 1
ATOM 707 C CA . PRO A 1 86 ? 11.524 -5.060 -18.922 1.00 95.50 86 PRO A CA 1
ATOM 708 C C . PRO A 1 86 ? 10.169 -4.357 -18.925 1.00 95.50 86 PRO A C 1
ATOM 710 O O . PRO A 1 86 ? 9.863 -3.585 -19.837 1.00 95.50 86 PRO A O 1
ATOM 713 N N . HIS A 1 87 ? 9.368 -4.611 -17.900 1.00 94.19 87 HIS A N 1
ATOM 714 C CA . HIS A 1 87 ? 8.045 -4.015 -17.772 1.00 94.19 87 HIS A CA 1
ATOM 715 C C . HIS A 1 87 ? 7.730 -3.677 -16.320 1.00 94.19 87 HIS A C 1
ATOM 717 O O . HIS A 1 87 ? 8.345 -4.190 -15.384 1.00 94.19 87 HIS A O 1
ATOM 723 N N . LEU A 1 88 ? 6.752 -2.795 -16.141 1.00 96.31 88 LEU A N 1
ATOM 724 C CA . LEU A 1 88 ? 6.243 -2.419 -14.835 1.00 96.31 88 LEU A CA 1
ATOM 725 C C . LEU A 1 88 ? 4.977 -3.227 -14.546 1.00 96.31 88 LEU A C 1
ATOM 727 O O . LEU A 1 88 ? 4.018 -3.162 -15.312 1.00 96.31 88 LEU A O 1
ATOM 731 N N . GLN A 1 89 ? 4.975 -3.984 -13.455 1.00 95.81 89 GLN A N 1
ATOM 732 C CA . GLN A 1 89 ? 3.834 -4.795 -13.046 1.00 95.81 89 GLN A CA 1
ATOM 733 C C . GLN A 1 89 ? 3.180 -4.206 -11.794 1.00 95.81 89 GLN A C 1
ATOM 735 O O . GLN A 1 89 ? 3.852 -4.020 -10.779 1.00 95.81 89 GLN A O 1
ATOM 740 N N . SER A 1 90 ? 1.877 -3.924 -11.866 1.00 96.12 90 SER A N 1
ATOM 741 C CA . SER A 1 90 ? 1.088 -3.441 -10.727 1.00 96.12 90 SER A CA 1
ATOM 742 C C . SER A 1 90 ? 0.557 -4.591 -9.874 1.00 96.12 90 SER A C 1
ATOM 744 O O . SER A 1 90 ? -0.061 -5.524 -10.387 1.00 96.12 90 SER A O 1
ATOM 746 N N . PHE A 1 91 ? 0.728 -4.479 -8.562 1.00 94.19 91 PHE A N 1
ATOM 747 C CA . PHE A 1 91 ? 0.201 -5.394 -7.555 1.00 94.19 91 PHE A CA 1
ATOM 748 C C . PHE A 1 91 ? -0.591 -4.624 -6.512 1.00 94.19 91 PHE A C 1
ATOM 750 O O . PHE A 1 91 ? -0.180 -3.545 -6.107 1.00 94.19 91 PHE A O 1
ATOM 757 N N . HIS A 1 92 ? -1.691 -5.197 -6.039 1.00 91.56 92 HIS A N 1
ATOM 758 C CA . HIS A 1 92 ? -2.495 -4.616 -4.969 1.00 91.56 92 HIS A CA 1
A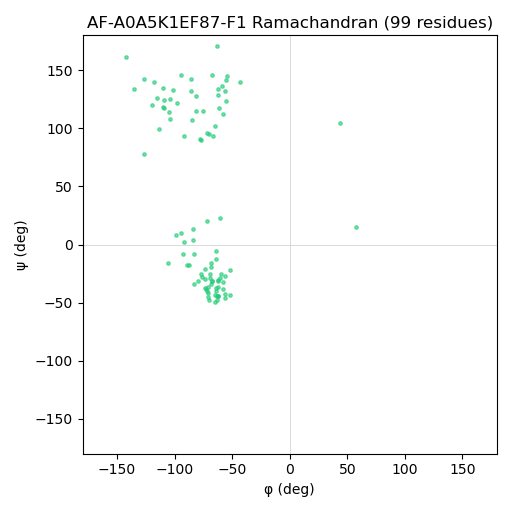TOM 759 C C . HIS A 1 92 ? -2.315 -5.470 -3.717 1.00 91.56 92 HIS A C 1
ATOM 761 O O . HIS A 1 92 ? -2.653 -6.651 -3.740 1.00 91.56 92 HIS A O 1
ATOM 767 N N . LEU A 1 93 ? -1.763 -4.894 -2.649 1.00 88.25 93 LEU A N 1
ATOM 768 C CA . LEU A 1 93 ? -1.509 -5.608 -1.394 1.00 88.25 93 LEU A CA 1
ATOM 769 C C . LEU A 1 93 ? -2.292 -4.991 -0.244 1.00 88.25 93 LEU A C 1
ATOM 771 O O . LEU A 1 93 ? -2.372 -3.768 -0.135 1.00 88.25 93 LEU A O 1
ATOM 775 N N . ASN A 1 94 ? -2.829 -5.848 0.625 1.00 87.81 94 ASN A N 1
ATOM 776 C CA . ASN A 1 94 ? -3.510 -5.440 1.846 1.00 87.81 94 ASN A CA 1
ATOM 777 C C . ASN A 1 94 ? -2.500 -5.220 2.981 1.00 87.81 94 ASN A C 1
ATOM 779 O O . ASN A 1 94 ? -1.993 -6.166 3.572 1.00 87.81 94 ASN A O 1
ATOM 783 N N . LEU A 1 95 ? -2.263 -3.961 3.340 1.00 83.25 95 LEU A N 1
ATOM 784 C CA . LEU A 1 95 ? -1.335 -3.544 4.389 1.00 83.25 95 LEU A CA 1
ATOM 785 C C . LEU A 1 95 ? -1.731 -4.019 5.796 1.00 83.25 95 LEU A C 1
ATOM 787 O O . LEU A 1 95 ? -0.922 -3.901 6.703 1.00 83.25 95 LEU A O 1
ATOM 791 N N . LYS A 1 96 ? -2.954 -4.530 6.012 1.00 82.31 96 LYS A N 1
ATOM 792 C CA . LYS A 1 96 ? -3.331 -5.165 7.294 1.00 82.31 96 LYS A CA 1
ATOM 793 C C . LYS A 1 96 ? -2.750 -6.566 7.453 1.00 82.31 96 LYS A C 1
ATOM 795 O O . LYS A 1 96 ? -2.567 -7.023 8.573 1.00 82.31 96 LYS A O 1
ATOM 800 N N . GLU A 1 97 ? -2.519 -7.247 6.335 1.00 83.62 97 GLU A N 1
ATOM 801 C CA . GLU A 1 97 ? -1.955 -8.599 6.288 1.00 83.62 97 GLU A CA 1
ATOM 802 C C . GLU A 1 97 ? -0.426 -8.565 6.145 1.00 83.62 97 GLU A C 1
ATOM 804 O O . GLU A 1 97 ? 0.238 -9.593 6.252 1.00 83.62 97 GLU A O 1
ATOM 809 N N . CYS A 1 98 ? 0.147 -7.381 5.915 1.00 81.19 98 CYS A N 1
ATOM 810 C CA . CYS A 1 98 ? 1.584 -7.149 5.890 1.00 81.19 98 CYS A CA 1
ATOM 811 C C . CYS A 1 98 ? 2.067 -6.668 7.267 1.00 81.19 98 CYS A C 1
ATOM 813 O O . CYS A 1 98 ? 1.359 -5.946 7.966 1.00 81.19 98 CYS A O 1
ATOM 815 N N . GLY A 1 99 ? 3.283 -7.056 7.659 1.00 79.19 99 GLY A N 1
ATOM 816 C CA . GLY A 1 99 ? 3.929 -6.501 8.852 1.00 79.19 99 GLY A CA 1
ATOM 817 C C . GLY A 1 99 ? 4.200 -4.994 8.717 1.00 79.19 99 GLY A C 1
ATOM 818 O O . GLY A 1 99 ? 4.048 -4.446 7.621 1.00 79.19 99 GLY A O 1
ATOM 819 N N . PRO A 1 100 ? 4.610 -4.314 9.806 1.00 78.38 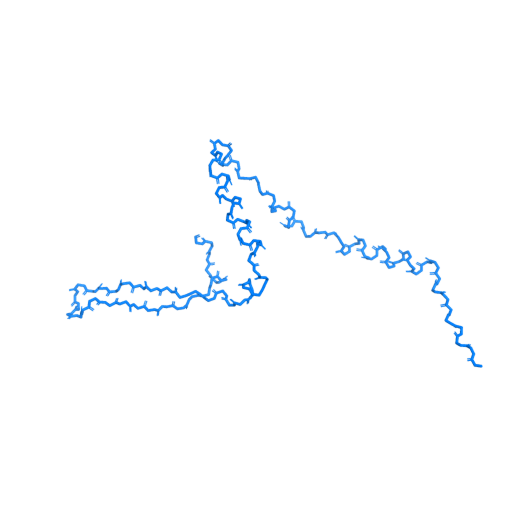100 PRO A N 1
ATOM 820 C CA . P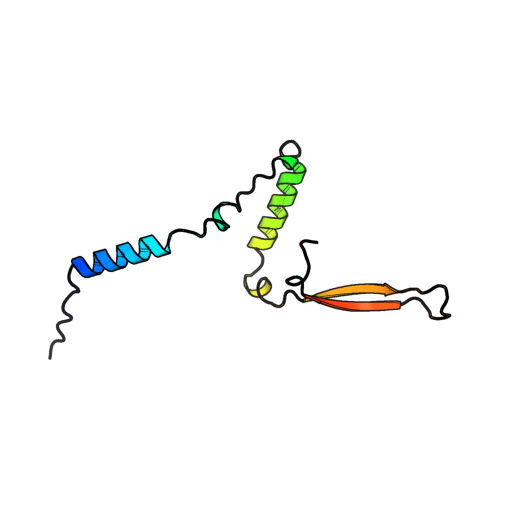RO A 1 100 ? 5.055 -2.928 9.718 1.00 78.38 100 PRO A CA 1
ATOM 821 C C . PRO A 1 100 ? 6.231 -2.858 8.735 1.00 78.38 100 PRO A C 1
ATOM 823 O O . PRO A 1 100 ? 7.276 -3.462 8.978 1.00 78.38 100 PRO A O 1
ATOM 826 N N . MET A 1 101 ? 5.995 -2.206 7.595 1.00 58.97 101 MET A N 1
ATOM 827 C CA . MET A 1 101 ? 6.994 -1.966 6.553 1.00 58.97 101 MET A CA 1
ATOM 828 C C . MET A 1 101 ? 7.963 -0.872 6.985 1.00 58.97 101 MET A C 1
ATOM 830 O O . MET A 1 101 ? 7.474 0.167 7.487 1.00 58.97 101 MET A O 1
#

Radius of gyration: 26.53 Å; Cα contacts (8 Å, |Δi|>4): 49; chains: 1; bounding box: 74×32×67 Å